Protein AF-A0A0D6XD86-F1 (afdb_monomer_lite)

Radius of gyration: 16.5 Å; chains: 1; bounding box: 38×33×51 Å

Sequence (162 aa):
MAELVEGSSSATLKELYRKDPEATPFRLLRAVAALALSIAHERGYKAKALSQVVFHLPVELLAKALGIDRTTLWRNLALLEEAGLVATARHFGRLAGRVATTGTIWAVVLQPGRRARLWYEDLAYPWRDLEADKARGRTAFNVLKAVKKGFRLTFRFVLDWA

Secondary structure (DSSP, 8-state):
-------HHHHHHHHHHHH-TTSHHHHHHHHHHHHHHHHHHHTT--GGG-SEEEEEE-HHHHHHHHT--HHHHHHHHHHHHHTTSEEEEEEEEEETTEEEEEEEEEEEE-STT------HHHHHS----HHHHHHTT--HHHHHHHHHTT----HHHHHHH-

Foldseek 3Di:
DDPPPQQPLNVVVVVCCVVDCPPPLNLLLVLVLVLFVVLCVVVVHDLVPDQKGKAWAALCLSCVLSVHDSVSSVVSVVSCQSSQQKDKDFAWDDDPNDIDTQHMMIIGGSDPPHGTDDDPCSNPDCRDDVHVCVVVVNGPVSVVVVVVVPDHDDSVNRSVSD

pLDDT: mean 91.09, std 11.77, range [33.81, 98.5]

Organism: Thermus filiformis (NCBI:txid276)

Structure (mmCIF, N/CA/C/O backbone):
data_AF-A0A0D6XD86-F1
#
_entry.id   AF-A0A0D6XD86-F1
#
loop_
_atom_site.group_PDB
_atom_site.id
_atom_site.type_symbol
_atom_site.label_atom_id
_atom_site.label_alt_id
_atom_site.label_comp_id
_atom_site.label_asym_id
_atom_site.label_entity_id
_atom_site.label_seq_id
_atom_site.pdbx_PDB_ins_code
_atom_site.Cartn_x
_atom_site.Cartn_y
_atom_site.Cartn_z
_atom_site.occupancy
_atom_site.B_iso_or_equiv
_atom_site.auth_seq_id
_atom_site.auth_comp_id
_atom_site.auth_asym_id
_atom_site.auth_atom_id
_atom_site.pdbx_PDB_model_num
ATOM 1 N N . MET A 1 1 ? -9.227 -8.563 30.763 1.00 33.81 1 MET A N 1
ATOM 2 C CA . MET A 1 1 ? -9.731 -7.412 29.989 1.00 33.81 1 MET A CA 1
ATOM 3 C C . MET A 1 1 ? -8.547 -6.501 29.720 1.00 33.81 1 MET A C 1
ATOM 5 O O . MET A 1 1 ? -8.203 -5.710 30.582 1.00 33.81 1 MET A O 1
ATOM 9 N N . ALA A 1 2 ? -7.828 -6.714 28.617 1.00 34.72 2 ALA A N 1
ATOM 10 C CA . ALA A 1 2 ? -6.708 -5.848 28.261 1.00 34.72 2 ALA A CA 1
ATOM 11 C C . ALA A 1 2 ? -7.291 -4.581 27.630 1.00 34.72 2 ALA A C 1
ATOM 13 O O . ALA A 1 2 ? -7.799 -4.638 26.510 1.00 34.72 2 ALA A O 1
ATOM 14 N N . GLU A 1 3 ? -7.279 -3.471 28.365 1.00 37.22 3 GLU A N 1
ATOM 15 C CA . GLU A 1 3 ? -7.468 -2.153 27.770 1.00 37.22 3 GLU A CA 1
ATOM 16 C C . GLU A 1 3 ? -6.385 -1.976 26.707 1.00 37.22 3 GLU A C 1
ATOM 18 O O . GLU A 1 3 ? -5.190 -1.901 26.997 1.00 37.22 3 GLU A O 1
ATOM 23 N N . LEU A 1 4 ? -6.810 -1.991 25.445 1.00 43.50 4 LEU A N 1
ATOM 24 C CA . LEU A 1 4 ? -5.990 -1.543 24.336 1.00 43.50 4 LEU A CA 1
ATOM 25 C C . LEU A 1 4 ? -5.703 -0.068 24.597 1.00 43.50 4 LEU A C 1
ATOM 27 O O . LEU A 1 4 ? -6.557 0.776 24.346 1.00 43.50 4 LEU A O 1
ATOM 31 N N . VAL A 1 5 ? -4.520 0.225 25.135 1.00 46.16 5 VAL A N 1
ATOM 32 C CA . VAL A 1 5 ? -4.016 1.592 25.256 1.00 46.16 5 VAL A CA 1
ATOM 33 C C . VAL A 1 5 ? -4.087 2.206 23.862 1.00 46.16 5 VAL A C 1
ATOM 35 O O . VAL A 1 5 ? -3.364 1.794 22.950 1.00 46.16 5 VAL A O 1
ATOM 38 N N . GLU A 1 6 ? -5.020 3.135 23.661 1.00 56.81 6 GLU A N 1
ATOM 39 C CA . GLU A 1 6 ? -5.126 3.865 22.408 1.00 56.81 6 GLU A CA 1
ATOM 40 C C . GLU A 1 6 ? -3.835 4.658 22.230 1.00 56.81 6 GLU A C 1
ATOM 42 O O . GLU A 1 6 ? -3.578 5.622 22.946 1.00 56.81 6 GLU A O 1
ATOM 47 N N . GLY A 1 7 ? -2.984 4.220 21.299 1.00 62.44 7 GLY A N 1
ATOM 48 C CA . GLY A 1 7 ? -1.774 4.962 20.959 1.00 62.44 7 GLY A CA 1
ATOM 49 C C . GLY A 1 7 ? -2.130 6.393 20.545 1.00 62.44 7 GLY A C 1
ATOM 50 O O . GLY A 1 7 ? -3.171 6.608 19.920 1.00 62.44 7 GLY A O 1
ATOM 51 N N . SER A 1 8 ? -1.258 7.353 20.869 1.00 73.56 8 SER A N 1
ATOM 52 C CA . SER A 1 8 ? -1.426 8.795 20.602 1.00 73.56 8 SER A CA 1
ATOM 53 C C . SER A 1 8 ? -2.023 9.084 19.212 1.00 73.56 8 SER A C 1
ATOM 55 O O . SER A 1 8 ? -3.014 9.801 19.079 1.00 73.56 8 SER A O 1
ATOM 57 N N . SER A 1 9 ? -1.521 8.401 18.183 1.00 80.69 9 SER A N 1
ATOM 58 C CA . SER A 1 9 ? -1.924 8.571 16.782 1.00 80.69 9 SER A CA 1
ATOM 59 C C . SER A 1 9 ? -3.337 8.060 16.474 1.00 80.69 9 SER A C 1
ATOM 61 O O . SER A 1 9 ? -4.014 8.618 15.615 1.00 80.69 9 SER A O 1
ATOM 63 N N . SER A 1 10 ? -3.839 7.053 17.199 1.00 80.94 10 SER A N 1
ATOM 64 C CA . SER A 1 10 ? -5.235 6.598 17.090 1.00 80.94 10 SER A CA 1
ATOM 65 C C . SER A 1 10 ? -6.201 7.677 17.582 1.00 80.94 10 SER A C 1
ATOM 67 O O . SER A 1 10 ? -7.183 7.986 16.905 1.00 80.94 10 SER A O 1
ATOM 69 N N . ALA A 1 11 ? -5.901 8.305 18.723 1.00 84.25 11 ALA A N 1
ATOM 70 C CA . ALA A 1 11 ? -6.689 9.426 19.230 1.00 84.25 11 ALA A CA 1
ATOM 71 C C . ALA A 1 11 ? -6.623 10.632 18.274 1.00 84.25 11 ALA A C 1
ATOM 73 O O . ALA A 1 11 ? -7.660 11.216 17.949 1.00 84.25 11 ALA A O 1
ATOM 74 N N . THR A 1 12 ? -5.433 10.947 17.742 1.00 84.56 12 THR A N 1
ATOM 75 C CA . THR A 1 12 ? -5.247 11.991 16.720 1.00 84.56 12 THR A CA 1
ATOM 76 C C . THR A 1 12 ? -6.082 11.727 15.469 1.00 84.56 12 THR A C 1
ATOM 78 O O . THR A 1 12 ? -6.769 12.631 14.997 1.00 84.56 12 THR A O 1
ATOM 81 N N . LEU A 1 13 ? -6.077 10.500 14.940 1.00 89.19 13 LEU A N 1
ATOM 82 C CA . LEU A 1 13 ? -6.874 10.145 13.766 1.00 89.19 13 LEU A CA 1
ATOM 83 C C . LEU A 1 13 ? -8.376 10.207 14.059 1.00 89.19 13 LEU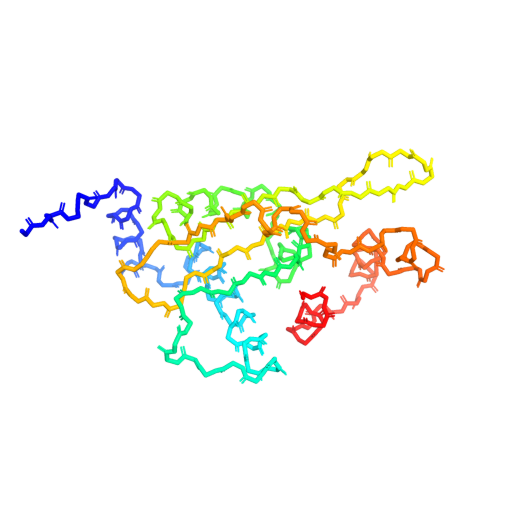 A C 1
ATOM 85 O O . LEU A 1 13 ? -9.126 10.699 13.228 1.00 89.19 13 LEU A O 1
ATOM 89 N N . LYS A 1 14 ? -8.850 9.779 15.232 1.00 88.00 14 LYS A N 1
ATOM 90 C CA . LYS A 1 14 ? -10.278 9.905 15.579 1.00 88.00 14 LYS A CA 1
ATOM 91 C C . LYS A 1 14 ? -10.739 11.360 15.638 1.00 88.00 14 LYS A C 1
ATOM 93 O O . LYS A 1 14 ? -11.821 11.683 15.152 1.00 88.00 14 LYS A O 1
ATOM 98 N N . GLU A 1 15 ? -9.934 12.232 16.239 1.00 90.62 15 GLU A N 1
ATOM 99 C CA . GLU A 1 15 ? -10.206 13.671 16.286 1.00 90.62 15 GLU A CA 1
ATOM 100 C C . GLU A 1 15 ? -10.173 14.287 14.882 1.00 90.62 15 GLU A C 1
ATOM 102 O O . GLU A 1 15 ? -11.088 15.023 14.512 1.00 90.62 15 GLU A O 1
ATOM 107 N N . LEU A 1 16 ? -9.160 13.947 14.079 1.00 90.00 16 LEU A N 1
ATOM 108 C CA . LEU A 1 16 ? -9.045 14.424 12.705 1.00 90.00 16 LEU A CA 1
ATOM 109 C C . LEU A 1 16 ? -10.223 13.950 11.850 1.00 90.00 16 LEU A C 1
ATOM 111 O O . LEU A 1 16 ? -10.773 14.750 11.110 1.00 90.00 16 LEU A O 1
ATOM 115 N N . TYR A 1 17 ? -10.659 12.696 11.993 1.00 90.62 17 TYR A N 1
ATOM 116 C CA . TYR A 1 17 ? -11.802 12.153 11.255 1.00 90.62 17 TYR A CA 1
ATOM 117 C C . TYR A 1 17 ? -13.098 12.888 11.586 1.00 90.62 17 TYR A C 1
ATOM 119 O O . TYR A 1 17 ? -13.883 13.181 10.691 1.00 90.62 17 TYR A O 1
ATOM 127 N N . ARG A 1 18 ? -13.321 13.223 12.865 1.00 91.75 18 ARG A N 1
ATOM 128 C CA . ARG A 1 18 ? -14.493 14.008 13.281 1.00 91.75 18 ARG A CA 1
ATOM 129 C C . ARG A 1 18 ? -14.515 15.405 12.656 1.00 91.75 18 ARG A C 1
ATOM 131 O O . ARG A 1 18 ? -15.599 15.920 12.406 1.00 91.75 18 ARG A O 1
ATOM 138 N N . LYS A 1 19 ? -13.346 16.010 12.425 1.00 92.94 19 LYS A N 1
ATOM 139 C CA . LYS A 1 19 ? -13.215 17.349 11.828 1.00 92.94 19 LYS A CA 1
ATOM 140 C C . LYS A 1 19 ? -13.258 17.330 10.305 1.00 92.94 19 LYS A C 1
ATOM 142 O O . LYS A 1 19 ? -13.909 18.177 9.707 1.00 92.94 19 LYS A O 1
ATOM 147 N N . ASP A 1 20 ? -12.539 16.393 9.701 1.00 92.06 20 ASP A N 1
ATOM 148 C CA . ASP A 1 20 ? -12.352 16.291 8.260 1.00 92.06 20 ASP A CA 1
ATOM 149 C C . ASP A 1 20 ? -12.198 14.816 7.830 1.00 92.06 20 ASP A C 1
ATOM 151 O O . ASP A 1 20 ? -11.085 14.279 7.766 1.00 92.06 20 ASP A O 1
ATOM 155 N N . PRO A 1 21 ? -13.313 14.140 7.495 1.00 88.81 21 PRO A N 1
ATOM 156 C CA . PRO A 1 21 ? -13.295 12.793 6.924 1.00 88.81 21 PRO A CA 1
ATOM 157 C C . PRO A 1 21 ? -12.588 12.701 5.562 1.00 88.81 21 PRO A C 1
ATOM 159 O O . PRO A 1 21 ? -12.260 11.598 5.111 1.00 88.81 21 PRO A O 1
ATOM 162 N N . GLU A 1 22 ? -12.361 13.826 4.879 1.00 91.06 22 GLU A N 1
ATOM 163 C CA . GLU A 1 22 ? -11.669 13.905 3.589 1.00 91.06 22 GLU A CA 1
ATOM 164 C C . GLU A 1 22 ? -10.187 14.267 3.724 1.00 91.06 22 GLU A C 1
ATOM 166 O O . GLU A 1 22 ? -9.473 14.350 2.717 1.00 91.06 22 GLU A O 1
ATOM 171 N N . ALA A 1 23 ? -9.679 14.359 4.955 1.00 92.62 23 ALA A N 1
ATOM 172 C CA . ALA A 1 23 ? -8.262 14.535 5.199 1.00 92.62 23 ALA A CA 1
ATOM 173 C C . ALA A 1 23 ? -7.443 13.409 4.539 1.00 92.62 23 ALA A C 1
ATOM 175 O O . ALA A 1 23 ? -7.852 12.243 4.436 1.00 92.62 23 ALA A O 1
ATOM 176 N N . THR A 1 24 ? -6.217 13.747 4.138 1.00 94.50 24 THR A N 1
ATOM 177 C CA . THR A 1 24 ? -5.300 12.849 3.423 1.00 94.50 24 THR A CA 1
ATOM 178 C C . THR A 1 24 ? -5.108 11.452 4.038 1.00 94.50 24 THR A C 1
ATOM 180 O O . THR A 1 24 ? -5.090 10.500 3.250 1.00 94.50 24 THR A O 1
ATOM 183 N N . PRO A 1 25 ? -4.993 11.245 5.371 1.00 95.56 25 PRO A N 1
ATOM 184 C CA . PRO A 1 25 ? -4.794 9.896 5.899 1.00 95.56 25 PRO A CA 1
ATOM 185 C C . PRO A 1 25 ? -6.026 9.010 5.679 1.00 95.56 25 PRO A C 1
ATOM 187 O O . PRO A 1 25 ? -5.874 7.822 5.401 1.00 95.56 25 PRO A O 1
ATOM 190 N N . PHE A 1 26 ? -7.241 9.569 5.692 1.00 96.06 26 PHE A N 1
ATOM 191 C CA . PHE A 1 26 ? -8.462 8.805 5.415 1.00 96.06 26 PHE A CA 1
ATOM 192 C C . PHE A 1 26 ? -8.652 8.544 3.930 1.00 96.06 26 PHE A C 1
ATOM 194 O O . PHE A 1 26 ? -9.079 7.453 3.562 1.00 96.06 26 PHE A O 1
ATOM 201 N N . ARG A 1 27 ? -8.270 9.487 3.061 1.00 96.62 27 ARG A N 1
ATOM 202 C CA . ARG A 1 27 ? -8.224 9.241 1.611 1.00 96.62 27 ARG A CA 1
ATOM 203 C C . ARG A 1 27 ? -7.251 8.111 1.269 1.00 96.62 27 ARG A C 1
ATOM 205 O O . ARG A 1 27 ? -7.594 7.238 0.474 1.00 96.62 27 ARG A O 1
ATOM 212 N N . LEU A 1 28 ? -6.074 8.093 1.901 1.00 97.19 28 LEU A N 1
ATOM 213 C CA . LEU A 1 28 ? -5.098 7.010 1.769 1.00 97.19 28 LEU A CA 1
ATOM 214 C C . LEU A 1 28 ? -5.668 5.683 2.286 1.00 97.19 28 LEU A C 1
ATOM 216 O O . LEU A 1 28 ? -5.660 4.702 1.544 1.00 97.19 28 LEU A O 1
ATOM 220 N N . LEU A 1 29 ? -6.214 5.665 3.508 1.00 96.88 29 LEU A N 1
ATOM 221 C CA . LEU A 1 29 ? -6.810 4.472 4.111 1.00 96.88 29 LEU A CA 1
ATOM 222 C C . LEU A 1 29 ? -7.944 3.900 3.253 1.00 96.88 29 LEU A C 1
ATOM 224 O O . LEU A 1 29 ? -7.948 2.706 2.971 1.00 96.88 29 LEU A O 1
ATOM 228 N N . ARG A 1 30 ? -8.877 4.743 2.788 1.00 96.44 30 ARG A N 1
ATOM 229 C CA . ARG A 1 30 ? -9.971 4.333 1.893 1.00 96.44 30 ARG A CA 1
ATOM 230 C C . ARG A 1 30 ? -9.438 3.710 0.609 1.00 96.44 30 ARG A C 1
ATOM 232 O O . ARG A 1 30 ? -9.953 2.681 0.187 1.00 96.44 30 ARG A O 1
ATOM 239 N N . ALA A 1 31 ? -8.409 4.300 0.002 1.00 97.12 31 ALA A N 1
ATOM 240 C CA . ALA A 1 31 ? -7.839 3.778 -1.234 1.00 97.12 31 ALA A CA 1
ATOM 241 C C . ALA A 1 31 ? -7.183 2.405 -1.039 1.00 97.12 31 ALA A C 1
ATOM 243 O O . ALA A 1 31 ? -7.462 1.486 -1.807 1.00 97.12 31 ALA A O 1
ATOM 244 N N . VAL A 1 32 ? -6.361 2.230 0.001 1.00 97.88 32 VAL A N 1
ATOM 245 C CA . VAL A 1 32 ? -5.705 0.936 0.257 1.00 97.88 32 VAL A CA 1
ATOM 246 C C . VAL A 1 32 ? -6.683 -0.126 0.760 1.00 97.88 32 VAL A C 1
ATOM 248 O O . VAL A 1 32 ? -6.543 -1.289 0.394 1.00 97.88 32 VAL A O 1
ATOM 251 N N . ALA A 1 33 ? -7.717 0.255 1.516 1.00 96.38 33 ALA A N 1
ATOM 252 C CA . ALA A 1 33 ? -8.795 -0.648 1.915 1.00 96.38 33 ALA A CA 1
ATOM 253 C C . ALA A 1 33 ? -9.643 -1.088 0.712 1.00 96.38 33 ALA A C 1
ATOM 255 O O . ALA A 1 33 ? -9.963 -2.268 0.587 1.00 96.38 33 ALA A O 1
ATOM 256 N N . ALA A 1 34 ? -9.958 -0.174 -0.212 1.00 96.38 34 ALA A N 1
ATOM 257 C CA . ALA A 1 34 ? -10.667 -0.507 -1.446 1.00 96.38 34 ALA A CA 1
ATOM 258 C C . ALA A 1 34 ? -9.856 -1.470 -2.329 1.00 96.38 34 ALA A C 1
ATOM 260 O O . ALA A 1 34 ? -10.421 -2.428 -2.861 1.00 96.38 34 ALA A O 1
ATOM 261 N N . LEU A 1 35 ? -8.538 -1.261 -2.448 1.00 97.56 35 LEU A N 1
ATOM 262 C CA . LEU A 1 35 ? -7.640 -2.197 -3.133 1.00 97.56 35 LEU A CA 1
ATOM 263 C C . LEU A 1 35 ? -7.633 -3.562 -2.441 1.00 97.56 35 LEU A C 1
ATOM 265 O O . LEU A 1 35 ? -7.900 -4.565 -3.090 1.00 97.56 35 LEU A O 1
ATOM 269 N N . ALA A 1 36 ? -7.418 -3.600 -1.125 1.00 96.06 36 ALA A N 1
ATOM 270 C CA . ALA A 1 36 ? -7.416 -4.831 -0.337 1.00 96.06 36 ALA A CA 1
ATOM 271 C C . ALA A 1 36 ? -8.711 -5.644 -0.502 1.00 96.06 36 ALA A C 1
ATOM 273 O O . ALA A 1 36 ? -8.659 -6.849 -0.748 1.00 96.06 36 ALA A O 1
ATOM 274 N N . LEU A 1 37 ? -9.873 -4.991 -0.416 1.00 94.44 37 LEU A N 1
ATOM 275 C CA . LEU A 1 37 ? -11.175 -5.633 -0.612 1.00 94.44 37 LEU A CA 1
ATOM 276 C C . LEU A 1 37 ? -11.355 -6.152 -2.042 1.00 94.44 37 LEU A C 1
ATOM 278 O O . LEU A 1 37 ? -11.870 -7.254 -2.226 1.00 94.44 37 LEU A O 1
ATOM 282 N N . SER A 1 38 ? -10.905 -5.392 -3.041 1.00 95.62 38 SER A N 1
ATOM 283 C CA . SER A 1 38 ? -10.986 -5.802 -4.448 1.00 95.62 38 SER A CA 1
ATOM 284 C C . SER A 1 38 ? -10.086 -7.005 -4.730 1.00 95.62 38 SER A C 1
ATOM 286 O O . SER A 1 38 ? -10.536 -7.974 -5.327 1.00 95.62 38 SER A O 1
ATOM 288 N N . ILE A 1 39 ? -8.856 -7.000 -4.212 1.00 94.62 39 ILE A N 1
ATOM 289 C CA . ILE A 1 39 ? -7.917 -8.124 -4.315 1.00 94.62 39 ILE A CA 1
ATOM 290 C C . ILE A 1 39 ? -8.487 -9.363 -3.621 1.00 94.62 39 ILE A C 1
ATOM 292 O O . ILE A 1 39 ? -8.447 -10.458 -4.176 1.00 94.62 39 ILE A O 1
ATOM 296 N N . ALA A 1 40 ? -9.043 -9.208 -2.415 1.00 92.75 40 ALA A N 1
ATOM 297 C CA . ALA A 1 40 ? -9.686 -10.314 -1.715 1.00 92.75 40 ALA A CA 1
ATOM 298 C C . ALA A 1 40 ? -10.851 -10.899 -2.518 1.00 92.75 40 ALA A C 1
ATOM 300 O O . ALA A 1 40 ? -10.991 -12.119 -2.586 1.00 92.75 40 ALA A O 1
ATOM 301 N N . HIS A 1 41 ? -11.654 -10.039 -3.146 1.00 91.75 41 HIS A N 1
ATOM 302 C CA . HIS A 1 41 ? -12.746 -10.461 -4.010 1.00 91.75 41 HIS A CA 1
ATOM 303 C C . HIS A 1 41 ? -12.243 -11.228 -5.244 1.00 91.75 41 HIS A C 1
ATOM 305 O O . HIS A 1 41 ? -12.707 -12.339 -5.488 1.00 91.75 41 HIS A O 1
ATOM 311 N N . GLU A 1 42 ? -11.256 -10.698 -5.974 1.00 92.94 42 GLU A N 1
ATOM 312 C CA . GLU A 1 42 ? -10.695 -11.337 -7.177 1.00 92.94 42 GLU A CA 1
ATOM 313 C C . GLU A 1 42 ? -10.000 -12.668 -6.885 1.00 92.94 42 GLU A C 1
ATOM 315 O O . GLU A 1 42 ? -10.060 -13.595 -7.690 1.00 92.94 42 GLU A O 1
ATOM 320 N N . ARG A 1 43 ? -9.379 -12.795 -5.708 1.00 89.12 43 ARG A N 1
ATOM 321 C CA . ARG A 1 43 ? -8.756 -14.044 -5.248 1.00 89.12 43 ARG A CA 1
ATOM 322 C C . ARG A 1 43 ? -9.760 -15.032 -4.639 1.00 89.12 43 ARG A C 1
ATOM 324 O O . ARG A 1 43 ? -9.359 -16.100 -4.184 1.00 89.12 43 ARG A O 1
ATOM 331 N N . GLY A 1 44 ? -11.053 -14.695 -4.611 1.00 85.94 44 GLY A N 1
ATOM 332 C CA . GLY A 1 44 ? -12.116 -15.561 -4.096 1.00 85.94 44 GLY A CA 1
ATOM 333 C C . GLY A 1 44 ? -12.098 -15.746 -2.576 1.00 85.94 44 GLY A C 1
ATOM 334 O O . GLY A 1 44 ? -12.665 -16.710 -2.056 1.00 85.94 44 GLY A O 1
ATOM 335 N N . TYR A 1 45 ? -11.446 -14.851 -1.834 1.00 83.38 45 TYR A N 1
ATOM 336 C CA . TYR A 1 45 ? -11.385 -14.944 -0.384 1.00 83.38 45 TYR A CA 1
ATOM 337 C C . TYR A 1 45 ? -12.733 -14.576 0.251 1.00 83.38 45 TYR A C 1
ATOM 339 O O . TYR A 1 45 ? -13.366 -13.574 -0.087 1.00 83.38 45 TYR A O 1
ATOM 347 N N . LYS A 1 46 ? -13.174 -15.352 1.249 1.00 71.00 46 LYS A N 1
ATOM 348 C CA . LYS A 1 46 ? -14.370 -15.011 2.033 1.00 71.00 46 LYS A CA 1
ATOM 349 C C . LYS A 1 46 ? -14.050 -13.834 2.962 1.00 71.00 46 LYS A C 1
ATOM 351 O O . LYS A 1 46 ? -13.417 -14.024 3.996 1.00 71.00 46 LYS A O 1
ATOM 356 N N . ALA A 1 47 ? -14.533 -12.636 2.624 1.00 59.94 47 ALA A N 1
ATOM 357 C CA . ALA A 1 47 ? -14.209 -11.374 3.307 1.00 59.94 47 ALA A CA 1
ATOM 358 C C . ALA A 1 47 ? -14.344 -11.409 4.845 1.00 59.94 47 ALA A C 1
ATOM 360 O O . ALA A 1 47 ? -13.524 -10.827 5.546 1.00 59.94 47 ALA A O 1
ATOM 361 N N . LYS A 1 48 ? -15.326 -12.143 5.394 1.00 59.84 48 LYS A N 1
ATOM 362 C CA . LYS A 1 48 ? -15.523 -12.263 6.853 1.00 59.84 48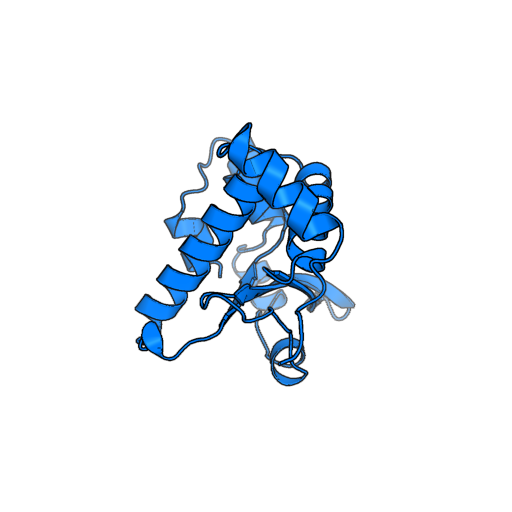 LYS A CA 1
ATOM 363 C C . LYS A 1 48 ? -14.388 -12.996 7.584 1.00 59.84 48 LYS A C 1
ATOM 365 O O . LYS A 1 48 ? -14.247 -12.811 8.786 1.00 59.84 48 LYS A O 1
ATOM 370 N N . ALA A 1 49 ? -13.596 -13.814 6.890 1.00 62.19 49 ALA A N 1
ATOM 371 C CA . ALA A 1 49 ? -12.514 -14.600 7.487 1.00 62.19 49 ALA A CA 1
ATOM 372 C C . ALA A 1 49 ? -11.145 -13.901 7.427 1.00 62.19 49 ALA A C 1
ATOM 374 O O . ALA A 1 49 ? -10.222 -14.312 8.126 1.00 62.19 49 ALA A O 1
ATOM 375 N N . LEU A 1 50 ? -11.003 -12.848 6.616 1.00 79.25 50 LEU A N 1
ATOM 376 C CA . LEU A 1 50 ? -9.735 -12.148 6.448 1.00 79.25 50 LEU A CA 1
ATOM 377 C C . LEU A 1 50 ? -9.586 -11.021 7.460 1.00 79.25 50 LEU A C 1
ATOM 379 O O . LEU A 1 50 ? -10.321 -10.038 7.423 1.00 79.25 50 LEU A O 1
ATOM 383 N N . SER A 1 51 ? -8.586 -11.138 8.329 1.00 88.12 51 SER A N 1
ATOM 384 C CA . SER A 1 51 ? -8.180 -10.051 9.221 1.00 88.12 51 SER A CA 1
ATOM 385 C C . SER A 1 51 ? -7.436 -8.941 8.479 1.00 88.12 51 SER A C 1
ATOM 387 O O . SER A 1 51 ? -7.595 -7.771 8.824 1.00 88.12 51 SER A O 1
ATOM 389 N N . GLN A 1 52 ? -6.661 -9.296 7.453 1.00 94.69 52 GLN A N 1
ATOM 390 C CA . GLN A 1 52 ? -5.916 -8.375 6.603 1.00 94.69 52 GLN A CA 1
ATOM 391 C C . GLN A 1 52 ? -5.717 -8.947 5.195 1.00 94.69 52 GLN A C 1
ATOM 393 O O . GLN A 1 52 ? -5.854 -10.153 4.984 1.00 94.69 52 GLN A O 1
ATOM 398 N N . VAL A 1 53 ? -5.343 -8.087 4.252 1.00 95.56 53 VAL A N 1
ATOM 399 C CA . VAL A 1 53 ? -4.874 -8.472 2.912 1.00 95.56 53 VAL A CA 1
ATOM 400 C C . VAL A 1 53 ? -3.489 -7.893 2.693 1.00 95.56 53 VAL A C 1
ATOM 402 O O . VAL A 1 53 ? -3.239 -6.745 3.065 1.00 95.56 53 VAL A O 1
ATOM 405 N N . VAL A 1 54 ? -2.616 -8.691 2.078 1.00 96.75 54 VAL A N 1
ATOM 406 C CA . VAL A 1 54 ? -1.256 -8.293 1.718 1.00 96.75 54 VAL A CA 1
ATOM 407 C C . VAL A 1 54 ? -1.116 -8.213 0.197 1.00 96.75 54 VAL A C 1
ATOM 409 O O . VAL A 1 54 ? -1.557 -9.120 -0.516 1.00 96.75 54 VAL A O 1
ATOM 412 N N . PHE A 1 55 ? -0.534 -7.123 -0.303 1.00 97.62 55 PHE A N 1
ATOM 413 C CA . PHE A 1 55 ? -0.306 -6.891 -1.733 1.00 97.62 55 PHE A CA 1
ATOM 414 C C . PHE A 1 55 ? 0.943 -6.045 -1.998 1.00 97.62 55 PHE A C 1
ATOM 416 O O . PHE A 1 55 ? 1.475 -5.402 -1.091 1.00 97.62 55 PHE A O 1
ATOM 423 N N . HIS A 1 56 ? 1.410 -6.017 -3.249 1.00 97.69 56 HIS A N 1
ATOM 424 C CA . HIS A 1 56 ? 2.571 -5.222 -3.660 1.00 97.69 56 HIS A CA 1
ATOM 425 C C . HIS A 1 56 ? 2.141 -4.019 -4.487 1.00 97.69 56 HIS A C 1
ATOM 427 O O . HIS A 1 56 ? 1.522 -4.160 -5.528 1.00 97.69 56 HIS A O 1
ATOM 433 N N . LEU A 1 57 ? 2.506 -2.812 -4.071 1.00 97.81 57 LEU A N 1
ATOM 434 C CA . LEU A 1 57 ? 2.224 -1.607 -4.842 1.00 97.81 57 LEU A CA 1
ATOM 435 C C . LEU A 1 57 ? 3.322 -0.561 -4.618 1.00 97.81 57 LEU A C 1
ATOM 437 O O . LEU A 1 57 ? 3.585 -0.181 -3.474 1.00 97.81 57 LEU A O 1
ATOM 441 N N . PRO A 1 58 ? 3.971 -0.040 -5.674 1.00 96.94 58 PRO A N 1
ATOM 442 C CA . PRO A 1 58 ? 4.884 1.085 -5.548 1.00 96.94 58 PRO A CA 1
ATOM 443 C C . PRO A 1 58 ? 4.178 2.312 -4.973 1.00 96.94 58 PRO A C 1
ATOM 445 O O . PRO A 1 58 ? 3.143 2.753 -5.484 1.00 96.94 58 PRO A O 1
ATOM 448 N N . VAL A 1 59 ? 4.775 2.899 -3.937 1.00 96.44 59 VAL A N 1
ATOM 449 C CA . VAL A 1 59 ? 4.218 4.061 -3.236 1.00 96.44 59 VAL A CA 1
ATOM 450 C C . VAL A 1 59 ? 3.993 5.250 -4.175 1.00 96.44 59 VAL A C 1
ATOM 452 O O . VAL A 1 59 ? 3.029 5.994 -4.026 1.00 96.44 59 VAL A O 1
ATOM 455 N N . GLU A 1 60 ? 4.842 5.409 -5.193 1.00 95.88 60 GLU A N 1
ATOM 456 C CA . GLU A 1 60 ? 4.735 6.476 -6.183 1.00 95.88 60 GLU A CA 1
ATOM 457 C C . GLU A 1 60 ? 3.477 6.354 -7.048 1.00 95.88 60 GLU A C 1
ATOM 459 O O . GLU A 1 60 ? 2.902 7.374 -7.429 1.00 95.88 60 GLU A O 1
ATOM 464 N N . LEU A 1 61 ? 3.042 5.128 -7.360 1.00 96.69 61 LEU A N 1
ATOM 465 C CA . LEU A 1 61 ? 1.821 4.911 -8.136 1.00 96.69 61 LEU A CA 1
ATOM 466 C C . LEU A 1 61 ? 0.587 5.244 -7.304 1.00 96.69 61 LEU A C 1
ATOM 468 O O . LEU A 1 61 ? -0.309 5.923 -7.804 1.00 96.69 61 LEU A O 1
ATOM 472 N N . LEU A 1 62 ? 0.577 4.849 -6.029 1.00 96.88 62 LEU A N 1
ATOM 473 C CA . LEU A 1 62 ? -0.501 5.198 -5.107 1.00 96.88 62 LEU A CA 1
ATOM 474 C C . LEU A 1 62 ? -0.571 6.712 -4.865 1.00 96.88 62 LEU A C 1
ATOM 476 O O . LEU A 1 62 ? -1.641 7.303 -4.989 1.00 96.88 62 LEU A O 1
ATOM 480 N N . ALA A 1 63 ? 0.569 7.360 -4.602 1.00 96.69 63 ALA A N 1
ATOM 481 C CA . ALA A 1 63 ? 0.646 8.813 -4.440 1.00 96.69 63 ALA A CA 1
ATOM 482 C C . ALA A 1 63 ? 0.103 9.532 -5.679 1.00 96.69 63 ALA A C 1
ATOM 484 O O . ALA A 1 63 ? -0.737 10.428 -5.572 1.00 96.69 63 ALA A O 1
ATOM 485 N N . LYS A 1 64 ? 0.519 9.088 -6.874 1.00 96.50 64 LYS A N 1
ATOM 486 C CA . LYS A 1 64 ? 0.060 9.696 -8.120 1.00 96.50 64 LYS A CA 1
ATOM 487 C C . LYS A 1 64 ? -1.430 9.469 -8.371 1.00 96.50 64 LYS A C 1
ATOM 489 O O . LYS A 1 64 ? -2.085 10.402 -8.830 1.00 96.50 64 LYS A O 1
ATOM 494 N N . ALA A 1 65 ? -1.965 8.291 -8.049 1.00 95.31 65 ALA A N 1
ATOM 495 C CA . ALA A 1 65 ? -3.395 7.995 -8.148 1.00 95.31 65 ALA A CA 1
ATOM 496 C C . ALA A 1 65 ? -4.240 8.851 -7.186 1.00 95.31 65 ALA A C 1
ATOM 498 O O . ALA A 1 65 ? -5.339 9.270 -7.537 1.00 95.31 65 ALA A O 1
ATOM 499 N N . LEU A 1 66 ? -3.705 9.168 -6.004 1.00 94.62 66 LEU A N 1
ATOM 500 C CA . LEU A 1 66 ? -4.337 10.052 -5.020 1.00 94.62 66 LEU A CA 1
ATOM 501 C C . LEU A 1 66 ? -4.148 11.549 -5.318 1.00 94.62 66 LEU A C 1
ATOM 503 O O . LEU A 1 66 ? -4.763 12.389 -4.655 1.00 94.62 66 LEU A O 1
ATOM 507 N N . GLY A 1 67 ? -3.311 11.894 -6.302 1.00 95.00 67 GLY A N 1
ATOM 508 C CA . GLY A 1 67 ? -2.992 13.278 -6.647 1.00 95.00 67 GLY A CA 1
ATOM 509 C C . GLY A 1 67 ? -2.138 13.997 -5.598 1.00 95.00 67 GLY A C 1
ATOM 510 O O . GLY A 1 67 ? -2.188 15.219 -5.525 1.00 95.00 67 GLY A O 1
ATOM 511 N N . ILE A 1 68 ? -1.371 13.260 -4.790 1.00 95.69 68 ILE A N 1
ATOM 512 C CA . ILE A 1 68 ? -0.508 13.805 -3.731 1.00 95.69 68 ILE A CA 1
ATOM 513 C C . ILE A 1 68 ? 0.967 13.529 -4.026 1.00 95.69 68 ILE A C 1
ATOM 515 O O . ILE A 1 68 ? 1.311 12.639 -4.809 1.00 95.69 68 ILE A O 1
ATOM 519 N N . ASP A 1 69 ? 1.863 14.288 -3.397 1.00 95.56 69 ASP A N 1
ATOM 520 C CA . ASP A 1 69 ? 3.288 13.991 -3.464 1.00 95.56 69 ASP A CA 1
ATOM 521 C C . ASP A 1 69 ? 3.661 12.804 -2.556 1.00 95.56 69 ASP A C 1
ATOM 523 O O . ASP A 1 69 ? 2.966 12.453 -1.597 1.00 95.56 69 ASP A O 1
ATOM 527 N N . ARG A 1 70 ? 4.802 12.179 -2.862 1.00 95.31 70 ARG A N 1
ATOM 528 C CA . ARG A 1 70 ? 5.283 10.997 -2.140 1.00 95.31 70 ARG A CA 1
ATOM 529 C C . ARG A 1 70 ? 5.582 11.288 -0.665 1.00 95.31 70 ARG A C 1
ATOM 531 O O . ARG A 1 70 ? 5.355 10.421 0.171 1.00 95.31 70 ARG A O 1
ATOM 538 N N . THR A 1 71 ? 6.089 12.473 -0.336 1.00 95.88 71 THR A N 1
ATOM 539 C CA . THR A 1 71 ? 6.397 12.863 1.046 1.00 95.88 71 THR A CA 1
ATOM 540 C C . THR A 1 71 ? 5.115 13.031 1.854 1.00 95.88 71 THR A C 1
ATOM 542 O O . THR A 1 71 ? 5.041 12.541 2.979 1.00 95.88 71 THR A O 1
ATOM 545 N N . THR A 1 72 ? 4.080 13.646 1.276 1.00 96.50 72 THR A N 1
ATOM 546 C CA . THR A 1 72 ? 2.749 13.714 1.893 1.00 96.50 72 THR A CA 1
ATOM 547 C C . THR A 1 72 ? 2.175 12.323 2.129 1.00 96.50 72 THR A C 1
ATOM 549 O O . THR A 1 72 ? 1.650 12.071 3.213 1.00 96.50 72 THR A O 1
ATOM 552 N N . LEU A 1 73 ? 2.319 11.398 1.175 1.00 97.44 73 LEU A N 1
ATOM 553 C CA . LEU A 1 73 ? 1.902 10.014 1.393 1.00 97.44 73 LEU A CA 1
ATOM 554 C C . LEU A 1 73 ? 2.650 9.394 2.581 1.00 97.44 73 LEU A C 1
ATOM 556 O O . LEU A 1 73 ? 1.991 8.912 3.494 1.00 97.44 73 LEU A O 1
ATOM 560 N N . TRP A 1 74 ? 3.986 9.459 2.624 1.00 95.94 74 TRP A N 1
ATOM 561 C CA . TRP A 1 74 ? 4.775 8.875 3.722 1.00 95.94 74 TRP A CA 1
ATOM 562 C C . TRP A 1 74 ? 4.416 9.442 5.097 1.00 95.94 74 TRP A C 1
ATOM 564 O O . TRP A 1 74 ? 4.285 8.683 6.053 1.00 95.94 74 TRP A O 1
ATOM 574 N N . ARG A 1 75 ? 4.202 10.760 5.199 1.00 95.44 75 ARG A N 1
ATOM 575 C CA . ARG A 1 75 ? 3.781 11.400 6.456 1.00 95.44 75 ARG A CA 1
ATOM 576 C C . ARG A 1 75 ? 2.439 10.866 6.952 1.00 95.44 75 ARG A C 1
ATOM 578 O O . ARG A 1 75 ? 2.282 10.618 8.139 1.00 95.44 75 ARG A O 1
ATOM 585 N N . ASN A 1 76 ? 1.480 10.683 6.046 1.00 96.06 76 ASN A N 1
ATOM 586 C CA . ASN A 1 76 ? 0.158 10.166 6.399 1.00 96.06 76 ASN A CA 1
ATOM 587 C C . ASN A 1 76 ? 0.163 8.652 6.622 1.00 96.06 76 ASN A C 1
ATOM 589 O O . ASN A 1 76 ? -0.600 8.159 7.445 1.00 96.06 76 ASN A O 1
ATOM 593 N N . LEU A 1 77 ? 1.033 7.919 5.927 1.00 96.56 77 LEU A N 1
ATOM 594 C CA . LEU A 1 77 ? 1.224 6.490 6.132 1.00 96.56 77 LEU A CA 1
ATOM 595 C C . LEU A 1 77 ? 1.736 6.192 7.543 1.00 96.56 77 LEU A C 1
ATOM 597 O O . LEU A 1 77 ? 1.180 5.312 8.185 1.00 96.56 77 LEU A O 1
ATOM 601 N N . ALA A 1 78 ? 2.696 6.968 8.056 1.00 95.38 78 ALA A N 1
ATOM 602 C CA . ALA A 1 78 ? 3.207 6.794 9.418 1.00 95.38 78 ALA A CA 1
ATOM 603 C C . ALA A 1 78 ? 2.083 6.841 10.475 1.00 95.38 78 ALA A C 1
ATOM 605 O O . ALA A 1 78 ? 2.024 5.985 11.353 1.00 95.38 78 ALA A O 1
ATOM 606 N N . LEU A 1 79 ? 1.122 7.764 10.328 1.00 95.19 79 LEU A N 1
ATOM 607 C CA . LEU A 1 79 ? -0.050 7.844 11.213 1.00 95.19 79 LEU A CA 1
ATOM 608 C C . LEU A 1 79 ? -0.901 6.564 11.162 1.00 95.19 79 LEU A C 1
ATOM 610 O O . LEU A 1 79 ? -1.378 6.089 12.194 1.00 95.19 79 LEU A O 1
ATOM 614 N N . LEU A 1 80 ? -1.103 6.007 9.963 1.00 96.25 80 LEU A N 1
ATOM 615 C CA . LEU A 1 80 ? -1.867 4.772 9.768 1.00 96.25 80 LEU A CA 1
ATOM 616 C C . LEU A 1 80 ? -1.121 3.541 10.307 1.00 96.25 80 LEU A C 1
ATOM 618 O O . LEU A 1 80 ? -1.765 2.637 10.843 1.00 96.25 80 LEU A O 1
ATOM 622 N N . GLU A 1 81 ? 0.209 3.509 10.195 1.00 96.44 81 GLU A N 1
ATOM 623 C CA . GLU A 1 81 ? 1.057 2.441 10.738 1.00 96.44 81 GLU A CA 1
ATOM 624 C C . GLU A 1 81 ? 1.074 2.452 12.271 1.00 96.44 81 GLU A C 1
ATOM 626 O O . GLU A 1 81 ? 0.846 1.420 12.904 1.00 96.44 81 GLU A O 1
ATOM 631 N N . GLU A 1 82 ? 1.227 3.623 12.891 1.00 95.25 82 GLU A N 1
ATOM 632 C CA . GLU A 1 82 ? 1.165 3.778 14.350 1.00 95.25 82 GLU A CA 1
ATOM 633 C C . GLU A 1 82 ? -0.210 3.371 14.909 1.00 95.25 82 GLU A C 1
ATOM 635 O O . GLU A 1 82 ? -0.312 2.660 15.922 1.00 95.25 82 GLU A O 1
ATOM 640 N N . ALA A 1 83 ? -1.285 3.732 14.201 1.00 93.38 83 ALA A N 1
ATOM 641 C CA . ALA A 1 83 ? -2.646 3.300 14.512 1.00 93.38 83 ALA A CA 1
ATOM 642 C C . ALA A 1 83 ? -2.890 1.797 14.261 1.00 93.38 83 ALA A C 1
ATOM 644 O O . ALA A 1 83 ? -3.892 1.254 14.723 1.00 93.38 83 ALA A O 1
ATOM 645 N N . GLY A 1 84 ? -1.972 1.105 13.579 1.00 95.75 84 GLY A N 1
ATOM 646 C CA . GLY A 1 84 ? -2.058 -0.323 13.272 1.00 95.75 84 GLY A CA 1
ATOM 647 C C . GLY A 1 84 ? -3.034 -0.667 12.146 1.00 95.75 84 GLY A C 1
ATOM 648 O O . GLY A 1 84 ? -3.436 -1.822 12.029 1.00 95.75 84 GLY A O 1
ATOM 649 N N . LEU A 1 85 ? -3.432 0.310 11.330 1.00 96.12 85 LEU A N 1
ATOM 650 C CA . LEU A 1 85 ? -4.376 0.121 10.223 1.00 96.12 85 LEU A CA 1
ATOM 651 C C . LEU A 1 85 ? -3.689 -0.426 8.965 1.00 96.12 85 LEU A C 1
ATOM 653 O O . LEU A 1 85 ? -4.296 -1.145 8.170 1.00 96.12 85 LEU A O 1
ATOM 657 N N . VAL A 1 86 ? -2.414 -0.087 8.801 1.00 97.75 86 VAL A N 1
ATOM 658 C CA . VAL A 1 86 ? -1.560 -0.514 7.694 1.00 97.75 86 VAL A CA 1
ATOM 659 C C . VAL A 1 86 ? -0.208 -0.941 8.264 1.00 97.75 86 VAL A C 1
ATOM 661 O O . VAL A 1 86 ? 0.203 -0.441 9.304 1.00 97.75 86 VAL A O 1
ATOM 664 N N . ALA A 1 87 ? 0.483 -1.864 7.607 1.00 98.12 87 ALA A N 1
ATOM 665 C CA . ALA A 1 87 ? 1.908 -2.100 7.821 1.00 98.12 87 ALA A CA 1
ATOM 666 C C . ALA A 1 87 ? 2.601 -2.203 6.463 1.00 98.12 87 ALA A C 1
ATOM 668 O O . ALA A 1 87 ? 2.072 -2.852 5.556 1.00 98.12 87 ALA A O 1
ATOM 669 N N . THR A 1 88 ? 3.764 -1.568 6.312 1.00 98.38 88 THR A N 1
ATOM 670 C CA . THR A 1 88 ? 4.490 -1.568 5.041 1.00 98.38 88 THR A CA 1
ATOM 671 C C . THR A 1 88 ? 5.946 -1.996 5.158 1.00 98.38 88 THR A C 1
ATOM 673 O O . THR A 1 88 ? 6.596 -1.847 6.189 1.00 98.38 88 THR A O 1
ATOM 676 N N . ALA A 1 89 ? 6.475 -2.540 4.063 1.00 97.75 89 ALA A N 1
ATOM 677 C CA . ALA A 1 89 ? 7.898 -2.820 3.910 1.00 97.75 89 ALA A CA 1
ATOM 678 C C . ALA A 1 89 ? 8.333 -2.595 2.462 1.00 97.75 89 ALA A C 1
ATOM 680 O O . ALA A 1 89 ? 7.576 -2.831 1.522 1.00 97.75 89 ALA A O 1
ATOM 681 N N . ARG A 1 90 ? 9.578 -2.161 2.254 1.00 97.06 90 ARG A N 1
ATOM 682 C CA . ARG A 1 90 ? 10.151 -2.087 0.902 1.00 97.06 90 ARG A CA 1
ATOM 683 C C . ARG A 1 90 ? 10.374 -3.500 0.363 1.00 97.06 90 ARG A C 1
ATOM 685 O O . ARG A 1 90 ? 11.005 -4.309 1.034 1.00 97.06 90 ARG A O 1
ATOM 692 N N . HIS A 1 91 ? 9.916 -3.761 -0.860 1.00 97.00 91 HIS A N 1
ATOM 693 C CA . HIS A 1 91 ? 10.216 -5.000 -1.575 1.00 97.00 91 HIS A CA 1
ATOM 694 C C . HIS A 1 91 ? 11.399 -4.795 -2.518 1.00 97.00 91 HIS A C 1
ATOM 696 O O . HIS A 1 91 ? 11.413 -3.862 -3.334 1.00 97.00 91 HIS A O 1
ATOM 702 N N . PHE A 1 92 ? 12.361 -5.708 -2.454 1.00 94.88 92 PHE A N 1
ATOM 703 C CA . PHE A 1 92 ? 13.565 -5.683 -3.272 1.00 94.88 92 PHE A CA 1
ATOM 704 C C . PHE A 1 92 ? 13.547 -6.816 -4.297 1.00 94.88 92 PHE A C 1
ATOM 706 O O . PHE A 1 92 ? 13.074 -7.911 -4.029 1.00 94.88 92 PHE A O 1
ATOM 713 N N . GLY A 1 93 ? 14.083 -6.536 -5.476 1.00 92.62 93 GLY A N 1
ATOM 714 C CA . GLY A 1 93 ? 14.264 -7.488 -6.564 1.00 92.62 93 GLY A CA 1
ATOM 715 C C . GLY A 1 93 ? 15.592 -7.223 -7.261 1.00 92.62 93 GLY A C 1
ATOM 716 O O . GLY A 1 93 ? 16.419 -6.452 -6.766 1.00 92.62 93 GLY A O 1
ATOM 717 N N . ARG A 1 94 ? 15.806 -7.854 -8.417 1.00 93.19 94 ARG A N 1
ATOM 718 C CA . ARG A 1 94 ? 17.022 -7.666 -9.217 1.00 93.19 94 ARG A CA 1
ATOM 719 C C . ARG A 1 94 ? 16.755 -6.815 -10.455 1.00 93.19 94 ARG A C 1
ATOM 721 O O . ARG A 1 94 ? 15.681 -6.890 -11.039 1.00 93.19 94 ARG A O 1
ATOM 728 N N . LEU A 1 95 ? 17.737 -5.995 -10.821 1.00 92.06 95 LEU A N 1
ATOM 729 C CA . LEU A 1 95 ? 17.776 -5.225 -12.058 1.00 92.06 95 LEU A CA 1
ATOM 730 C C . LEU A 1 95 ? 19.223 -5.068 -12.539 1.00 92.06 95 LEU A C 1
ATOM 732 O O . LEU A 1 95 ? 20.060 -4.520 -11.822 1.00 92.06 95 LEU A O 1
ATOM 736 N N . ALA A 1 96 ? 19.520 -5.535 -13.748 1.00 90.88 96 ALA A N 1
ATOM 737 C CA . ALA A 1 96 ? 20.861 -5.699 -14.299 1.00 90.88 96 ALA A CA 1
ATOM 738 C C . ALA A 1 96 ? 21.847 -6.323 -13.287 1.00 90.88 96 ALA A C 1
ATOM 740 O O . ALA A 1 96 ? 22.941 -5.807 -13.061 1.00 90.88 96 ALA A O 1
ATOM 741 N N . GLY A 1 97 ? 21.419 -7.389 -12.601 1.00 91.25 97 GLY A N 1
ATOM 742 C CA . GLY A 1 97 ? 22.216 -8.079 -11.578 1.00 91.25 97 GLY A CA 1
ATOM 743 C C . GLY A 1 97 ? 22.348 -7.350 -10.231 1.00 91.25 97 GLY A C 1
ATOM 744 O O . GLY A 1 97 ? 22.891 -7.922 -9.286 1.00 91.25 97 GLY A O 1
ATOM 745 N N . ARG A 1 98 ? 21.817 -6.128 -10.092 1.00 93.81 98 ARG A N 1
ATOM 746 C CA . ARG A 1 98 ? 21.873 -5.323 -8.859 1.00 93.81 98 ARG A CA 1
ATOM 747 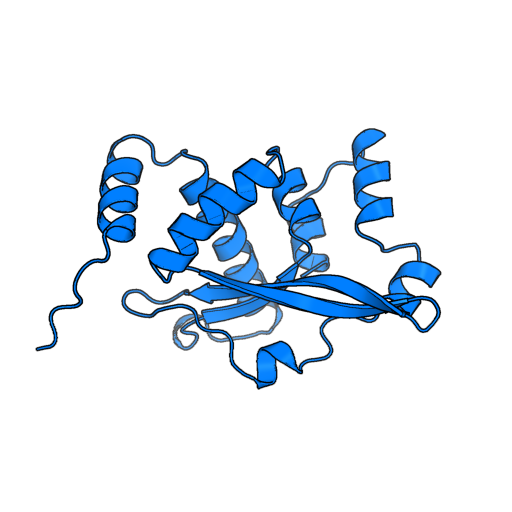C C . ARG A 1 98 ? 20.565 -5.399 -8.081 1.00 93.81 98 ARG A C 1
ATOM 749 O O . ARG A 1 98 ? 19.505 -5.572 -8.670 1.00 93.81 98 ARG A O 1
ATOM 756 N N . VAL A 1 99 ? 20.636 -5.239 -6.760 1.00 93.94 99 VAL A N 1
ATOM 757 C CA . VAL A 1 99 ? 19.438 -5.123 -5.916 1.00 93.94 99 VAL A CA 1
ATOM 758 C C . VAL A 1 99 ? 18.776 -3.768 -6.163 1.00 93.94 99 VAL A C 1
ATOM 760 O O . VAL A 1 99 ? 19.438 -2.732 -6.116 1.00 93.94 99 VAL A O 1
ATOM 763 N N . ALA A 1 100 ? 17.470 -3.775 -6.416 1.00 93.31 100 ALA A N 1
ATOM 764 C CA . ALA A 1 100 ? 16.674 -2.575 -6.639 1.00 93.31 100 ALA A CA 1
ATOM 765 C C . ALA A 1 100 ? 15.302 -2.691 -5.965 1.00 93.31 100 ALA A C 1
ATOM 767 O O . ALA A 1 100 ? 14.722 -3.774 -5.880 1.00 93.31 100 ALA A O 1
ATOM 768 N N . THR A 1 101 ? 14.762 -1.562 -5.502 1.00 93.94 101 THR A N 1
ATOM 769 C CA . THR A 1 101 ? 13.392 -1.503 -4.980 1.00 93.94 101 THR A CA 1
ATOM 770 C C . THR A 1 101 ? 12.408 -1.709 -6.124 1.00 93.94 101 THR A C 1
ATOM 772 O O . THR A 1 101 ? 12.439 -0.988 -7.119 1.00 93.94 101 THR A O 1
ATOM 775 N N . THR A 1 102 ? 11.506 -2.668 -5.965 1.00 95.00 102 THR A N 1
ATOM 776 C CA . THR A 1 102 ? 10.443 -2.945 -6.946 1.00 95.00 102 THR A CA 1
ATOM 777 C C . THR A 1 102 ? 9.123 -2.275 -6.564 1.00 95.00 102 THR A C 1
ATOM 779 O O . THR A 1 102 ? 8.256 -2.088 -7.411 1.00 95.00 102 THR A O 1
ATOM 782 N N . GLY A 1 103 ? 8.964 -1.921 -5.286 1.00 96.00 103 GLY A N 1
ATOM 783 C CA . GLY A 1 103 ? 7.768 -1.307 -4.725 1.00 96.00 103 GLY A CA 1
ATOM 784 C C . GLY A 1 103 ? 7.695 -1.506 -3.214 1.00 96.00 103 GLY A C 1
ATOM 785 O O . GLY A 1 103 ? 8.718 -1.705 -2.552 1.00 96.00 103 GLY A O 1
ATOM 786 N N . THR A 1 104 ? 6.477 -1.464 -2.690 1.00 98.00 104 THR A N 1
ATOM 787 C CA . THR A 1 104 ? 6.180 -1.588 -1.263 1.00 98.00 104 THR A CA 1
ATOM 788 C C . THR A 1 104 ? 5.186 -2.728 -1.063 1.00 98.00 104 THR A C 1
ATOM 790 O O . THR A 1 104 ? 4.231 -2.845 -1.825 1.00 98.00 104 THR A O 1
ATOM 793 N N . ILE A 1 105 ? 5.417 -3.572 -0.063 1.00 98.38 105 ILE A N 1
ATOM 794 C CA . ILE A 1 105 ? 4.454 -4.561 0.427 1.00 98.38 105 ILE A CA 1
ATOM 795 C C . ILE A 1 105 ? 3.536 -3.834 1.399 1.00 98.38 105 ILE A C 1
ATOM 797 O O . ILE A 1 105 ? 4.022 -3.131 2.284 1.00 98.38 105 ILE A O 1
ATOM 801 N N . TRP A 1 106 ? 2.233 -4.001 1.227 1.00 98.50 106 TRP A N 1
ATOM 802 C CA . TRP A 1 106 ? 1.191 -3.395 2.041 1.00 98.50 106 TRP A CA 1
ATOM 803 C C . TRP A 1 106 ? 0.396 -4.497 2.710 1.00 98.50 106 TRP A C 1
ATOM 805 O O . TRP A 1 106 ? -0.202 -5.302 2.009 1.00 98.50 106 TRP A O 1
ATOM 815 N N . ALA A 1 107 ? 0.343 -4.505 4.036 1.00 98.12 107 ALA A N 1
ATOM 816 C CA . ALA A 1 107 ? -0.671 -5.224 4.791 1.00 98.12 107 ALA A CA 1
ATOM 817 C C . ALA A 1 107 ? -1.741 -4.227 5.236 1.00 98.12 107 ALA A C 1
ATOM 819 O O . ALA A 1 107 ? -1.423 -3.227 5.878 1.00 98.12 107 ALA A O 1
ATOM 820 N N . VAL A 1 108 ? -3.002 -4.489 4.898 1.00 97.50 108 VAL A 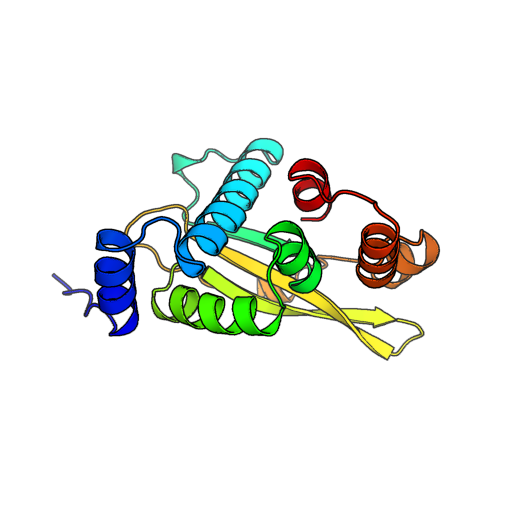N 1
ATOM 821 C CA . VAL A 1 108 ? -4.137 -3.619 5.237 1.00 97.50 108 VAL A CA 1
ATOM 822 C C . VAL A 1 108 ? -5.138 -4.405 6.060 1.00 97.50 108 VAL A C 1
ATOM 824 O O . VAL A 1 108 ? -5.636 -5.438 5.607 1.00 97.50 108 VAL A O 1
ATOM 827 N N . VAL A 1 109 ? -5.440 -3.916 7.263 1.00 95.06 109 VAL A N 1
ATOM 828 C CA . VAL A 1 109 ? -6.413 -4.559 8.148 1.00 95.06 109 VAL A CA 1
ATOM 829 C C . VAL A 1 109 ? -7.837 -4.345 7.624 1.00 95.06 109 VAL A C 1
ATOM 831 O O . VAL A 1 109 ? -8.205 -3.243 7.226 1.00 95.06 109 VAL A O 1
ATOM 834 N N . LEU A 1 110 ? -8.646 -5.404 7.626 1.00 91.69 110 LEU A N 1
ATOM 835 C CA . LEU A 1 110 ? -10.052 -5.375 7.197 1.00 91.69 110 LEU A CA 1
ATOM 836 C C . LEU A 1 110 ? -11.031 -5.641 8.347 1.00 91.69 110 LEU A C 1
ATOM 838 O O . LEU A 1 110 ? -12.234 -5.441 8.196 1.00 91.69 110 LEU A O 1
ATOM 842 N N . GLN A 1 111 ? -10.525 -6.083 9.500 1.00 87.19 111 GLN A N 1
ATOM 843 C CA . GLN A 1 111 ? -11.328 -6.379 10.683 1.00 87.19 111 GLN A CA 1
ATOM 844 C C . GLN A 1 111 ? -11.075 -5.370 11.810 1.00 87.19 111 GLN A C 1
ATOM 846 O O . GLN A 1 111 ? -9.919 -5.160 12.193 1.00 87.19 111 GLN A O 1
ATOM 851 N N . PRO A 1 112 ? -12.138 -4.800 12.409 1.00 84.12 112 PRO A N 1
ATOM 852 C CA . PRO A 1 112 ? -12.016 -3.980 13.608 1.00 84.12 112 PRO A CA 1
ATOM 853 C C . PRO A 1 112 ? -11.298 -4.718 14.746 1.00 84.12 112 PRO A C 1
ATOM 855 O O . PRO A 1 112 ? -11.466 -5.924 14.929 1.00 84.12 112 PRO A O 1
ATOM 858 N N . GLY A 1 113 ? -10.495 -3.991 15.525 1.00 85.31 113 GLY A N 1
ATOM 859 C CA . GLY A 1 113 ? -9.776 -4.536 16.685 1.00 85.31 113 GLY A CA 1
ATOM 860 C C . GLY A 1 113 ? -8.544 -5.386 16.350 1.00 85.31 113 GLY A C 1
ATOM 861 O O . GLY A 1 113 ? -7.854 -5.844 17.260 1.00 85.31 113 GLY A O 1
ATOM 862 N N . ARG A 1 114 ? -8.230 -5.592 15.066 1.00 91.25 114 ARG A N 1
ATOM 863 C CA . ARG A 1 114 ? -6.966 -6.192 14.622 1.00 91.25 114 ARG A CA 1
ATOM 864 C C . ARG A 1 114 ? -5.962 -5.105 14.247 1.00 91.25 114 ARG A C 1
ATOM 866 O O . ARG A 1 114 ? -6.330 -3.963 13.992 1.00 91.25 114 ARG A O 1
ATOM 873 N N . ARG A 1 115 ? -4.684 -5.484 14.223 1.00 94.56 115 ARG A N 1
ATOM 874 C CA . ARG A 1 115 ? -3.587 -4.646 13.735 1.00 94.56 115 ARG A CA 1
ATOM 875 C C . ARG A 1 115 ? -2.948 -5.301 12.519 1.00 94.56 115 ARG A C 1
ATOM 877 O O . ARG A 1 115 ? -2.749 -6.516 12.526 1.00 94.56 115 ARG A O 1
ATOM 884 N N . ALA A 1 116 ? -2.636 -4.500 11.507 1.00 96.44 116 ALA A N 1
ATOM 885 C CA . ALA A 1 116 ? -1.887 -4.944 10.344 1.00 96.44 116 ALA A CA 1
ATOM 886 C C . ALA A 1 116 ? -0.471 -5.379 10.748 1.00 96.44 116 ALA A C 1
ATOM 888 O O . ALA A 1 116 ? 0.173 -4.756 11.597 1.00 96.44 116 ALA A O 1
ATOM 889 N N . ARG A 1 117 ? 0.007 -6.465 10.142 1.00 96.69 117 ARG A N 1
ATOM 890 C CA . ARG A 1 117 ? 1.341 -7.016 10.381 1.00 96.69 117 ARG A CA 1
ATOM 891 C C . ARG A 1 117 ? 1.860 -7.676 9.115 1.00 96.69 117 ARG A C 1
ATOM 893 O O . ARG A 1 117 ? 1.132 -8.432 8.482 1.00 96.69 117 ARG A O 1
ATOM 900 N N . LEU A 1 118 ? 3.130 -7.439 8.808 1.00 96.38 118 LEU A N 1
ATOM 901 C CA . LEU A 1 118 ? 3.856 -8.217 7.811 1.00 96.38 118 LEU A CA 1
ATOM 902 C C . LEU A 1 118 ? 4.558 -9.395 8.483 1.00 96.38 118 LEU A C 1
ATOM 904 O O . LEU A 1 118 ? 5.188 -9.243 9.536 1.00 96.38 118 LEU A O 1
ATOM 908 N N . TRP A 1 119 ? 4.421 -10.561 7.870 1.00 95.00 119 TRP A N 1
ATOM 909 C CA . TRP A 1 119 ? 5.063 -11.803 8.274 1.00 95.00 119 TRP A CA 1
ATOM 910 C C . TRP A 1 119 ? 6.310 -12.046 7.426 1.00 95.00 119 TRP A C 1
ATOM 912 O O . TRP A 1 119 ? 6.516 -11.398 6.400 1.00 95.00 119 TRP A O 1
ATOM 922 N N . TYR A 1 120 ? 7.170 -12.969 7.855 1.00 94.44 120 TYR A N 1
ATOM 923 C CA . TYR A 1 120 ? 8.380 -13.288 7.096 1.00 94.44 120 TYR A CA 1
ATOM 924 C C . TYR A 1 120 ? 8.035 -13.783 5.684 1.00 94.44 120 TYR A C 1
ATOM 926 O O . TYR A 1 120 ? 8.676 -13.393 4.712 1.00 94.44 120 TYR A O 1
ATOM 934 N N . GLU A 1 121 ? 6.972 -14.573 5.571 1.00 95.06 121 GLU A N 1
ATOM 935 C CA . GLU A 1 121 ? 6.443 -15.117 4.327 1.00 95.06 121 GLU A CA 1
ATOM 936 C C . GLU A 1 121 ? 6.006 -14.007 3.370 1.00 95.06 121 GLU A C 1
ATOM 938 O O . GLU A 1 121 ? 6.283 -14.096 2.177 1.00 95.06 121 GLU A O 1
ATOM 943 N N . ASP A 1 122 ? 5.410 -12.926 3.886 1.00 95.56 122 ASP A N 1
ATOM 944 C CA . ASP A 1 122 ? 5.061 -11.760 3.074 1.00 95.56 122 ASP A CA 1
ATOM 945 C C . ASP A 1 122 ? 6.319 -11.100 2.506 1.00 95.56 122 ASP A C 1
ATOM 947 O O . ASP A 1 122 ? 6.333 -10.682 1.355 1.00 95.56 122 ASP A O 1
ATOM 951 N N . LEU A 1 123 ? 7.393 -11.007 3.292 1.00 94.56 123 LEU A N 1
ATOM 952 C CA . LEU A 1 123 ? 8.648 -10.390 2.854 1.00 94.56 123 LEU A CA 1
ATOM 953 C C . LEU A 1 123 ? 9.418 -11.266 1.857 1.00 94.56 123 LEU A C 1
ATOM 955 O O . LEU A 1 123 ? 10.103 -10.734 0.984 1.00 94.56 123 LEU A O 1
ATOM 959 N N . ALA A 1 124 ? 9.321 -12.588 2.003 1.00 93.06 124 ALA A N 1
ATOM 960 C CA . ALA A 1 124 ? 9.993 -13.570 1.158 1.00 93.06 124 ALA A CA 1
ATOM 961 C C . ALA A 1 124 ? 9.210 -13.911 -0.123 1.00 93.06 124 ALA A C 1
ATOM 963 O O . ALA A 1 124 ? 9.785 -14.476 -1.056 1.00 93.06 124 ALA A O 1
ATOM 964 N N . TYR A 1 125 ? 7.913 -13.590 -0.181 1.00 93.88 125 TYR A N 1
ATOM 965 C CA . TYR A 1 125 ? 7.073 -13.877 -1.338 1.00 93.88 125 TYR A CA 1
ATOM 966 C C . TYR A 1 125 ? 7.590 -13.148 -2.593 1.00 93.88 125 TYR A C 1
ATOM 968 O O . TYR A 1 125 ? 7.879 -11.950 -2.531 1.00 93.88 125 TYR A O 1
ATOM 976 N N . PRO A 1 126 ? 7.683 -13.823 -3.757 1.00 93.81 126 PRO A N 1
ATOM 977 C CA . PRO A 1 126 ? 8.192 -13.230 -4.990 1.00 93.81 126 PRO A CA 1
ATOM 978 C C . PRO A 1 126 ? 7.135 -12.325 -5.640 1.00 93.81 126 PRO A C 1
ATOM 980 O O . PRO A 1 126 ? 6.606 -12.625 -6.708 1.00 93.81 126 PRO A O 1
ATOM 983 N N . TRP A 1 127 ? 6.822 -11.196 -5.000 1.00 94.88 127 TRP A N 1
ATOM 984 C CA . TRP A 1 127 ? 5.747 -10.292 -5.419 1.00 94.88 127 TRP A CA 1
ATOM 985 C C . TRP A 1 127 ? 5.878 -9.803 -6.857 1.00 94.88 127 TRP A C 1
ATOM 987 O O . TRP A 1 127 ? 4.872 -9.522 -7.508 1.00 94.88 127 TRP A O 1
ATOM 997 N N . ARG A 1 128 ? 7.114 -9.623 -7.338 1.00 94.19 128 ARG A N 1
ATOM 998 C CA . ARG A 1 128 ? 7.358 -8.984 -8.627 1.00 94.19 128 ARG A CA 1
ATOM 999 C C . ARG A 1 128 ? 8.718 -9.319 -9.223 1.00 94.19 128 ARG A C 1
ATOM 1001 O O . ARG A 1 128 ? 9.730 -9.264 -8.527 1.00 94.19 128 ARG A O 1
ATOM 1008 N N . ASP A 1 129 ? 8.731 -9.557 -10.532 1.00 94.50 129 ASP A N 1
ATOM 1009 C CA . ASP A 1 129 ? 9.942 -9.691 -11.343 1.00 94.50 129 ASP A CA 1
ATOM 1010 C C . ASP A 1 129 ? 10.233 -8.377 -12.087 1.00 94.50 129 ASP A C 1
ATOM 1012 O O . ASP A 1 129 ? 9.620 -8.052 -13.108 1.00 94.50 129 ASP A O 1
ATOM 1016 N N . LEU A 1 130 ? 11.191 -7.614 -11.555 1.00 93.56 130 LEU A N 1
ATOM 1017 C CA . LEU A 1 130 ? 11.557 -6.301 -12.083 1.00 93.56 130 LEU A CA 1
ATOM 1018 C C . LEU A 1 130 ? 12.301 -6.370 -13.428 1.00 93.56 130 LEU A C 1
ATOM 1020 O O . LEU A 1 130 ? 12.214 -5.421 -14.211 1.00 93.56 130 LEU A O 1
ATOM 1024 N N . GLU A 1 131 ? 13.000 -7.467 -13.728 1.00 94.44 131 GLU A N 1
ATOM 1025 C CA . GLU A 1 131 ? 13.640 -7.651 -15.036 1.00 94.44 131 GLU A CA 1
ATOM 1026 C C . GLU A 1 131 ? 12.581 -7.884 -16.110 1.00 94.44 131 GLU A C 1
ATOM 1028 O O . GLU A 1 131 ? 12.587 -7.216 -17.149 1.00 94.44 131 GLU A O 1
ATOM 1033 N N . ALA A 1 132 ? 11.618 -8.769 -15.832 1.00 95.06 132 ALA A N 1
ATOM 1034 C CA . ALA A 1 132 ? 10.498 -9.018 -16.733 1.00 95.06 132 ALA A CA 1
ATOM 1035 C C . ALA A 1 132 ? 9.655 -7.751 -16.954 1.00 95.06 132 ALA A C 1
ATOM 1037 O O . ALA A 1 132 ? 9.265 -7.448 -18.086 1.00 95.06 132 ALA A O 1
ATOM 1038 N N . ASP A 1 133 ? 9.413 -6.965 -15.901 1.00 94.81 133 ASP A N 1
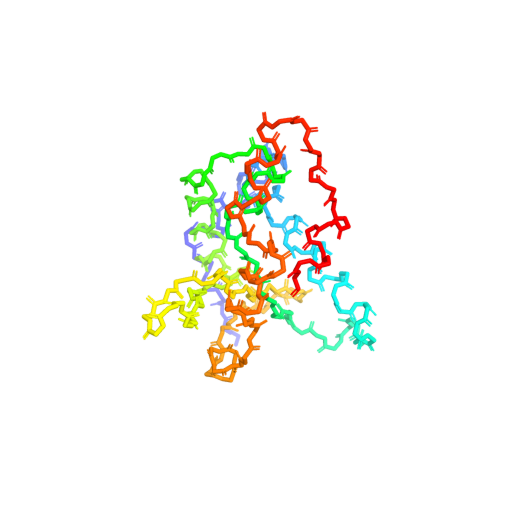ATOM 1039 C CA . ASP A 1 133 ? 8.738 -5.672 -16.020 1.00 94.81 133 ASP A CA 1
ATOM 1040 C C . ASP A 1 133 ? 9.506 -4.691 -16.899 1.00 94.81 133 ASP A C 1
ATOM 1042 O O . ASP A 1 133 ? 8.908 -4.025 -17.746 1.00 94.81 133 ASP A O 1
ATOM 1046 N N . LYS A 1 134 ? 10.828 -4.585 -16.716 1.00 94.94 134 LYS A N 1
ATOM 1047 C CA . LYS A 1 134 ? 11.667 -3.712 -17.538 1.00 94.94 134 LYS A CA 1
ATOM 1048 C C . LYS A 1 134 ? 11.609 -4.130 -19.004 1.00 94.94 134 LYS A C 1
ATOM 1050 O O . LYS A 1 134 ? 11.412 -3.261 -19.852 1.00 94.94 134 LYS A O 1
ATOM 1055 N N . ALA A 1 135 ? 11.716 -5.427 -19.293 1.00 94.88 135 ALA A N 1
ATOM 1056 C CA . ALA A 1 135 ? 11.624 -5.962 -20.650 1.00 94.88 135 ALA A CA 1
ATOM 1057 C C . ALA A 1 135 ? 10.270 -5.644 -21.313 1.00 94.88 135 ALA A C 1
ATOM 1059 O O . ALA A 1 135 ? 10.219 -5.327 -22.497 1.00 94.88 135 ALA A O 1
ATOM 1060 N N . ARG A 1 136 ? 9.178 -5.655 -20.538 1.00 94.88 136 ARG A N 1
ATOM 1061 C CA . ARG A 1 136 ? 7.817 -5.321 -21.002 1.00 94.88 136 ARG A CA 1
ATOM 1062 C C . ARG A 1 136 ? 7.483 -3.827 -20.927 1.00 94.88 136 ARG A C 1
ATOM 1064 O O . ARG A 1 136 ? 6.354 -3.434 -21.207 1.00 94.88 136 ARG A O 1
ATOM 1071 N N . GLY A 1 137 ? 8.415 -2.986 -20.480 1.00 93.50 137 GLY A N 1
ATOM 1072 C CA . GLY A 1 137 ? 8.170 -1.566 -20.230 1.00 93.50 137 GLY A CA 1
ATOM 1073 C C . GLY A 1 137 ? 7.198 -1.269 -19.075 1.00 93.50 137 GLY A C 1
ATOM 1074 O O . GLY A 1 137 ? 6.838 -0.106 -18.882 1.00 93.50 137 GLY A O 1
ATOM 1075 N N . ARG A 1 138 ? 6.810 -2.267 -18.271 1.00 93.00 138 ARG A N 1
ATOM 1076 C CA . ARG A 1 138 ? 5.846 -2.176 -17.161 1.00 93.00 138 ARG A CA 1
ATOM 1077 C C . ARG A 1 138 ? 6.520 -1.756 -15.847 1.00 93.00 138 ARG A C 1
ATOM 1079 O O . ARG A 1 138 ? 6.381 -2.404 -14.818 1.00 93.00 138 ARG A O 1
ATOM 1086 N N . THR A 1 139 ? 7.249 -0.642 -15.863 1.00 95.19 139 THR A N 1
ATOM 1087 C CA . THR A 1 139 ? 7.886 -0.079 -14.657 1.00 95.19 139 THR A CA 1
ATOM 1088 C C . THR A 1 139 ? 7.095 1.109 -14.117 1.00 95.19 139 THR A C 1
ATOM 1090 O O . THR A 1 139 ? 6.511 1.873 -14.888 1.00 95.19 139 THR A O 1
ATOM 1093 N N . ALA A 1 140 ? 7.108 1.318 -12.795 1.00 94.94 140 ALA A N 1
ATOM 1094 C CA . ALA A 1 140 ? 6.477 2.496 -12.191 1.00 94.94 140 ALA A CA 1
ATOM 1095 C C . ALA A 1 140 ? 7.017 3.799 -12.809 1.00 94.94 140 ALA A C 1
ATOM 1097 O O . ALA A 1 140 ? 6.257 4.725 -13.076 1.00 94.94 140 ALA A O 1
ATOM 1098 N N . PHE A 1 141 ? 8.313 3.842 -13.137 1.00 94.56 141 PHE A N 1
ATOM 1099 C CA . PHE A 1 141 ? 8.934 4.956 -13.854 1.00 94.56 141 PHE A CA 1
ATOM 1100 C C . PHE A 1 141 ? 8.248 5.258 -15.197 1.00 94.56 141 PHE A C 1
ATOM 1102 O O . PHE A 1 141 ? 7.869 6.404 -15.451 1.00 94.56 141 PHE A O 1
ATOM 1109 N N . ASN A 1 142 ? 8.051 4.242 -16.044 1.00 96.38 142 ASN A N 1
ATOM 1110 C CA . ASN A 1 142 ? 7.407 4.416 -17.347 1.00 96.38 142 ASN A CA 1
ATOM 1111 C C . ASN A 1 142 ? 5.950 4.854 -17.207 1.00 96.38 142 ASN A C 1
ATOM 1113 O O . ASN A 1 142 ? 5.510 5.748 -17.931 1.00 96.38 142 ASN A O 1
ATOM 1117 N N . VAL A 1 143 ? 5.228 4.290 -16.238 1.00 96.56 143 VAL A N 1
ATOM 1118 C CA . VAL A 1 143 ? 3.853 4.69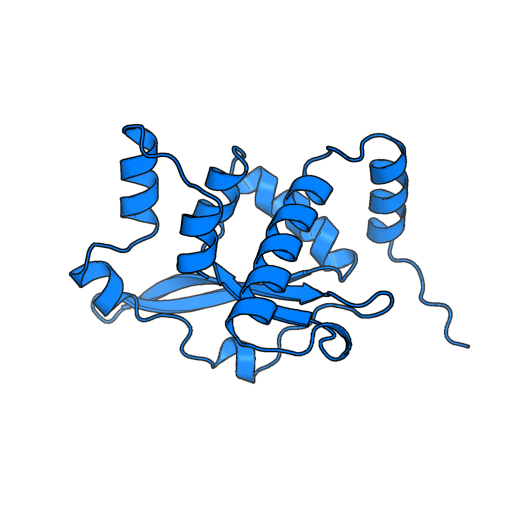6 -15.933 1.00 96.56 143 VAL A CA 1
ATOM 1119 C C . VAL A 1 143 ? 3.799 6.163 -15.524 1.00 96.56 143 VAL A C 1
ATOM 1121 O O . VAL A 1 143 ? 3.051 6.939 -16.108 1.00 96.56 143 VAL A O 1
ATOM 1124 N N . LEU A 1 144 ? 4.634 6.591 -14.576 1.00 95.94 144 LEU A N 1
ATOM 1125 C CA . LEU A 1 144 ? 4.665 7.984 -14.124 1.00 95.94 144 LEU A CA 1
ATOM 1126 C C . LEU A 1 144 ? 5.063 8.944 -15.254 1.00 95.94 144 LEU A C 1
ATOM 1128 O O . LEU A 1 144 ? 4.530 10.053 -15.337 1.00 95.94 144 LEU A O 1
ATOM 1132 N N . LYS A 1 145 ? 5.959 8.521 -16.155 1.00 96.75 145 LYS A N 1
ATOM 1133 C CA . LYS A 1 145 ? 6.297 9.270 -17.372 1.00 96.75 145 LYS A CA 1
ATOM 1134 C C . LYS A 1 145 ? 5.093 9.396 -18.309 1.00 96.75 145 LYS A C 1
ATOM 1136 O O . LYS A 1 145 ? 4.874 10.479 -18.843 1.00 96.75 145 LYS A O 1
ATOM 1141 N N . ALA A 1 146 ? 4.305 8.337 -18.489 1.00 95.75 146 ALA A N 1
ATOM 1142 C CA . ALA A 1 146 ? 3.074 8.383 -19.276 1.00 95.75 146 ALA A CA 1
ATOM 1143 C C . ALA A 1 146 ? 2.026 9.305 -18.635 1.00 95.75 146 ALA A C 1
ATOM 1145 O O . ALA A 1 146 ? 1.388 10.086 -19.337 1.00 95.75 146 ALA A O 1
ATOM 1146 N N . VAL A 1 147 ? 1.895 9.299 -17.303 1.00 95.50 147 VAL A N 1
ATOM 1147 C CA . VAL A 1 147 ? 0.963 10.193 -16.597 1.00 95.50 147 VAL A CA 1
ATOM 1148 C C . VAL A 1 147 ? 1.319 11.662 -16.811 1.00 95.50 147 VAL A C 1
ATOM 1150 O O . VAL A 1 147 ? 0.437 12.482 -17.045 1.00 95.50 147 VAL A O 1
ATOM 1153 N N . LYS A 1 148 ? 2.613 12.008 -16.812 1.00 93.19 148 LYS A N 1
ATOM 1154 C CA . LYS A 1 148 ? 3.067 13.366 -17.167 1.00 93.19 148 LYS A CA 1
ATOM 1155 C C . LYS A 1 148 ? 2.676 13.777 -18.593 1.00 93.19 148 LYS A C 1
ATOM 1157 O O . LYS A 1 148 ? 2.601 14.966 -18.868 1.00 93.19 148 LYS A O 1
ATOM 1162 N N . LYS A 1 149 ? 2.425 12.810 -19.480 1.00 95.12 149 LYS A N 1
ATOM 1163 C CA . LYS A 1 149 ? 1.967 13.015 -20.862 1.00 95.12 149 LYS A CA 1
ATOM 1164 C C . LYS A 1 149 ? 0.441 12.926 -21.021 1.00 95.12 149 LYS A C 1
ATOM 1166 O O . LYS A 1 149 ? -0.036 12.869 -22.146 1.00 95.12 149 LYS A O 1
ATOM 1171 N N . GLY A 1 150 ? -0.317 12.891 -19.923 1.00 93.31 150 GLY A N 1
ATOM 1172 C CA . GLY A 1 150 ? -1.783 12.874 -19.945 1.00 93.31 150 GLY A CA 1
ATOM 1173 C C . GLY A 1 150 ? -2.425 11.500 -19.736 1.00 93.31 150 GLY A C 1
ATOM 1174 O O . GLY A 1 150 ? -3.649 11.405 -19.742 1.00 93.31 150 GLY A O 1
ATOM 1175 N N . PHE A 1 151 ? -1.649 10.432 -19.503 1.00 94.12 151 PHE A N 1
ATOM 1176 C CA . PHE A 1 151 ? -2.234 9.146 -19.110 1.00 94.12 151 PHE A CA 1
ATOM 1177 C C . PHE A 1 151 ? -2.932 9.259 -17.747 1.00 94.12 151 PHE A C 1
ATOM 1179 O O . PHE A 1 151 ? -2.364 9.770 -16.780 1.00 94.12 151 PHE A O 1
ATOM 1186 N N . ARG A 1 152 ? -4.157 8.739 -17.648 1.00 91.50 152 ARG A N 1
ATOM 1187 C CA . ARG A 1 152 ? -4.929 8.741 -16.404 1.00 91.50 152 ARG A CA 1
ATOM 1188 C C . ARG A 1 152 ? -4.776 7.407 -15.682 1.00 91.50 152 ARG A C 1
ATOM 1190 O O . ARG A 1 152 ? -5.177 6.371 -16.202 1.00 91.50 152 ARG A O 1
ATOM 1197 N N . LEU A 1 153 ? -4.268 7.448 -14.451 1.00 93.88 153 LEU A N 1
ATOM 1198 C CA . LEU A 1 153 ? -4.307 6.294 -13.552 1.00 93.88 153 LEU A CA 1
ATOM 1199 C C . LEU A 1 153 ? -5.742 6.079 -13.072 1.00 93.88 153 LEU A C 1
ATOM 1201 O O . LEU A 1 153 ? -6.299 6.918 -12.365 1.00 93.88 153 LEU A O 1
ATOM 1205 N N . THR A 1 154 ? -6.345 4.967 -13.478 1.00 94.44 154 THR A N 1
ATOM 1206 C CA . THR A 1 154 ? -7.649 4.529 -12.975 1.00 94.44 154 THR A CA 1
ATOM 1207 C C . THR A 1 154 ? -7.468 3.641 -11.748 1.00 94.44 154 THR A C 1
ATOM 1209 O O . THR A 1 154 ? -6.402 3.059 -11.547 1.00 94.44 154 THR A O 1
ATOM 1212 N N . PHE A 1 155 ? -8.525 3.485 -10.947 1.00 93.62 155 PHE A N 1
ATOM 1213 C CA . PHE A 1 155 ? -8.530 2.498 -9.865 1.00 93.62 155 PHE A CA 1
ATOM 1214 C C . PHE A 1 155 ? -8.210 1.094 -10.393 1.00 93.62 155 PHE A C 1
ATOM 1216 O O . PHE A 1 155 ? -7.358 0.414 -9.833 1.00 93.62 155 PHE A O 1
ATOM 1223 N N . ARG A 1 156 ? -8.814 0.708 -11.529 1.00 95.19 156 ARG A N 1
ATOM 1224 C CA . ARG A 1 156 ? -8.552 -0.582 -12.177 1.00 95.19 156 ARG A CA 1
ATOM 1225 C C . ARG A 1 156 ? -7.075 -0.774 -12.517 1.00 95.19 156 ARG A C 1
ATOM 1227 O O . ARG A 1 156 ? -6.531 -1.825 -12.223 1.00 95.19 156 ARG A O 1
ATOM 1234 N N . PHE A 1 157 ? -6.407 0.248 -13.052 1.00 96.19 157 PHE A N 1
ATOM 1235 C CA . PHE A 1 157 ? -4.975 0.165 -13.345 1.00 96.19 157 PHE A CA 1
ATOM 1236 C C . PHE A 1 157 ? -4.135 -0.090 -12.084 1.00 96.19 157 PHE A C 1
ATOM 1238 O O . PHE A 1 157 ? -3.181 -0.862 -12.124 1.00 96.19 157 PHE A O 1
ATOM 1245 N N . VAL A 1 158 ? -4.466 0.581 -10.975 1.00 96.50 158 VAL A N 1
ATOM 1246 C CA . VAL A 1 158 ? -3.761 0.405 -9.696 1.00 96.50 158 VAL A CA 1
ATOM 1247 C C . VAL A 1 158 ? -4.041 -0.978 -9.107 1.00 96.50 158 VAL A C 1
ATOM 1249 O O . VAL A 1 158 ? -3.115 -1.603 -8.603 1.00 96.50 158 VAL A O 1
ATOM 1252 N N . LEU A 1 159 ? -5.277 -1.470 -9.220 1.00 96.38 159 LEU A N 1
ATOM 1253 C CA . LEU A 1 159 ? -5.662 -2.822 -8.816 1.00 96.38 159 LEU A CA 1
ATOM 1254 C C . LEU A 1 159 ? -4.913 -3.888 -9.624 1.00 96.38 159 LEU A C 1
ATOM 1256 O O . LEU A 1 159 ? -4.301 -4.757 -9.030 1.00 96.38 159 LEU A O 1
ATOM 1260 N N . ASP A 1 160 ? -4.862 -3.769 -10.952 1.00 94.94 160 ASP A N 1
ATOM 1261 C CA . ASP A 1 160 ? -4.147 -4.719 -11.823 1.00 94.94 160 ASP A CA 1
ATOM 1262 C C . ASP A 1 160 ? -2.625 -4.704 -11.605 1.00 94.94 160 ASP A C 1
ATOM 1264 O O . ASP A 1 160 ? -1.898 -5.588 -12.074 1.00 94.94 160 ASP A O 1
ATOM 1268 N N . TRP A 1 161 ? -2.111 -3.648 -10.972 1.00 94.62 161 TRP A N 1
ATOM 1269 C CA . TRP A 1 161 ? -0.717 -3.564 -10.561 1.00 94.62 161 TRP A CA 1
ATOM 1270 C C . TRP A 1 161 ? -0.432 -4.349 -9.277 1.00 94.62 161 TRP A C 1
ATOM 1272 O O . TRP A 1 161 ? 0.710 -4.795 -9.131 1.00 94.62 161 TRP A O 1
ATOM 1282 N N . ALA A 1 162 ? -1.425 -4.444 -8.386 1.00 91.50 162 ALA A N 1
ATOM 1283 C CA . ALA A 1 162 ? -1.319 -4.905 -7.004 1.00 91.50 162 ALA A CA 1
ATOM 1284 C C . ALA A 1 162 ? -1.500 -6.421 -6.829 1.00 91.50 162 ALA A C 1
ATOM 1286 O O . ALA A 1 162 ? -0.854 -6.981 -5.907 1.00 91.50 162 ALA A O 1
#

InterPro domains:
  IPR011991 ArsR-like helix-turn-helix domain [cd00090] (57-90)
  IPR036390 Winged helix DNA-binding domain superfamily [SSF46785] (59-102)